Protein AF-A0A953M595-F1 (afdb_monomer_lite)

pLDDT: mean 79.51, std 13.32, range [35.75, 97.25]

Sequence (100 aa):
MSASRRHYERAFEAMLRRAHMPYVLVDDAKRAILEPGARLGVIDPGGHERRLKSFDAVVYGPRRHALVEVKGRRVDLRKGGAGRRESWATMDDVRSLSIW

Foldseek 3Di:
DDPVQVVQLVVVVVVCVVVVWDKDFVVVVCVVPDDVPDFDWDQDPVRD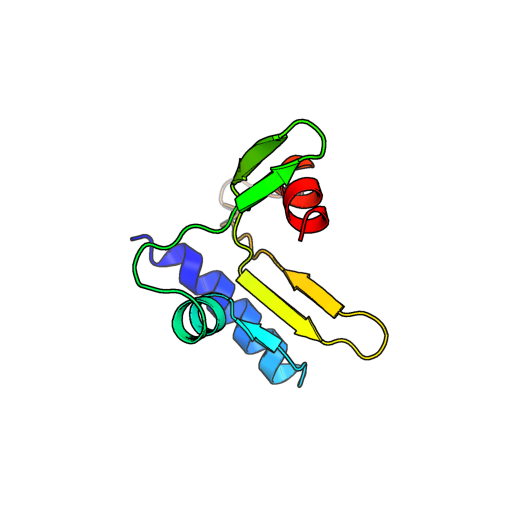TDGQDDATMWTDDPVDIDGHHGDDDDFDPPPVDDGDPDDPDDVVNVVSRVVD

Radius of gyration: 16.61 Å; chains: 1; bounding box: 34×40×49 Å

Structure (mmCIF, N/CA/C/O backbone):
data_AF-A0A953M595-F1
#
_entry.id   AF-A0A953M595-F1
#
loop_
_atom_site.group_PDB
_atom_site.id
_atom_site.type_symbol
_atom_site.label_atom_id
_atom_site.label_alt_id
_atom_site.label_comp_id
_atom_site.label_asym_id
_atom_site.label_entity_id
_atom_site.label_seq_id
_atom_site.pdbx_PDB_ins_code
_atom_site.Cartn_x
_atom_site.Cartn_y
_atom_site.Cartn_z
_atom_site.occupancy
_atom_site.B_iso_or_equiv
_atom_site.auth_seq_id
_atom_site.auth_comp_id
_atom_site.auth_asym_id
_atom_site.auth_atom_id
_atom_site.pdbx_PDB_model_num
ATOM 1 N N . MET A 1 1 ? 17.650 -4.383 9.596 1.00 35.75 1 MET A N 1
ATOM 2 C CA . MET A 1 1 ? 16.454 -3.985 8.813 1.00 35.75 1 MET A CA 1
ATOM 3 C C . MET A 1 1 ? 15.406 -3.426 9.769 1.00 35.75 1 MET A C 1
ATOM 5 O O . MET A 1 1 ? 15.098 -4.079 10.754 1.00 35.75 1 MET A O 1
ATOM 9 N N . SER A 1 2 ? 14.941 -2.194 9.537 1.00 37.06 2 SER A N 1
ATOM 10 C CA . SER A 1 2 ? 14.118 -1.409 10.476 1.00 37.06 2 SER A CA 1
ATOM 11 C C . SER A 1 2 ? 12.771 -2.077 10.790 1.00 37.06 2 SER A C 1
ATOM 13 O O . SER A 1 2 ? 11.904 -2.180 9.924 1.00 37.06 2 SER A O 1
ATOM 15 N N . ALA A 1 3 ? 12.577 -2.490 12.045 1.00 49.44 3 ALA A N 1
ATOM 16 C CA . ALA A 1 3 ? 11.336 -3.085 12.552 1.00 49.44 3 ALA A CA 1
ATOM 17 C C . ALA A 1 3 ? 10.106 -2.153 12.441 1.00 49.44 3 ALA A C 1
ATOM 19 O O . ALA A 1 3 ? 8.970 -2.617 12.480 1.00 49.44 3 ALA A O 1
ATOM 20 N N . SER A 1 4 ? 10.325 -0.845 12.258 1.00 52.75 4 SER A N 1
ATOM 21 C CA . SER A 1 4 ? 9.268 0.174 12.198 1.00 52.75 4 SER A CA 1
ATOM 22 C C . SER A 1 4 ? 8.430 0.100 10.915 1.00 52.75 4 SER A C 1
ATOM 24 O O . SER A 1 4 ? 7.219 0.286 10.971 1.00 52.75 4 SER A O 1
ATOM 26 N N . ARG A 1 5 ? 9.031 -0.231 9.759 1.00 58.03 5 ARG A N 1
ATOM 27 C CA . ARG A 1 5 ? 8.287 -0.322 8.485 1.00 58.03 5 ARG A CA 1
ATOM 28 C C . ARG A 1 5 ? 7.246 -1.449 8.532 1.00 58.03 5 ARG A C 1
ATOM 30 O O . ARG A 1 5 ? 6.074 -1.224 8.248 1.00 58.03 5 ARG A O 1
ATOM 37 N N . ARG A 1 6 ? 7.656 -2.609 9.059 1.00 74.00 6 ARG A N 1
ATOM 38 C CA . ARG A 1 6 ? 6.774 -3.767 9.265 1.00 74.00 6 ARG A CA 1
ATOM 39 C C . ARG A 1 6 ? 5.635 -3.486 10.249 1.00 74.00 6 ARG A C 1
ATOM 41 O O . ARG A 1 6 ? 4.606 -4.143 10.169 1.00 74.00 6 ARG A O 1
ATOM 48 N N . HIS A 1 7 ? 5.792 -2.548 11.188 1.00 86.44 7 HIS A N 1
ATOM 49 C CA . HIS A 1 7 ? 4.723 -2.218 12.136 1.00 86.44 7 HIS A CA 1
ATOM 50 C C . HIS A 1 7 ? 3.500 -1.623 11.428 1.00 86.44 7 HIS A C 1
ATOM 52 O O . HIS A 1 7 ? 2.383 -2.075 11.669 1.00 86.44 7 HIS A O 1
ATOM 58 N N . TYR A 1 8 ? 3.708 -0.654 10.533 1.00 87.69 8 TYR A N 1
ATOM 59 C CA . TYR A 1 8 ? 2.604 -0.010 9.818 1.00 87.69 8 TYR A CA 1
ATOM 60 C C . TYR A 1 8 ? 1.966 -0.939 8.787 1.00 87.69 8 TYR A C 1
ATOM 62 O O . TYR A 1 8 ? 0.744 -0.974 8.696 1.00 87.69 8 TYR A O 1
ATOM 70 N N . GLU A 1 9 ? 2.765 -1.742 8.079 1.00 89.81 9 GLU A N 1
ATOM 71 C CA . GLU A 1 9 ? 2.256 -2.783 7.172 1.00 89.81 9 GLU A CA 1
ATOM 72 C C . GLU A 1 9 ? 1.375 -3.796 7.926 1.00 89.81 9 GLU A C 1
ATOM 74 O O . GLU A 1 9 ? 0.268 -4.095 7.490 1.00 89.81 9 GLU A O 1
ATOM 79 N N . ARG A 1 10 ? 1.797 -4.248 9.118 1.00 91.38 10 ARG A N 1
ATOM 80 C CA . ARG A 1 10 ? 0.993 -5.142 9.974 1.00 91.38 10 ARG A CA 1
ATOM 81 C C . ARG A 1 10 ? -0.285 -4.489 10.489 1.00 91.38 10 ARG A C 1
ATOM 83 O O . ARG A 1 10 ? -1.325 -5.138 10.542 1.00 91.38 10 ARG A O 1
ATOM 90 N N . ALA A 1 11 ? -0.217 -3.223 10.900 1.00 93.19 11 ALA A N 1
ATOM 91 C CA . ALA A 1 11 ? -1.397 -2.489 11.349 1.00 93.19 11 ALA A CA 1
ATOM 92 C C . ALA A 1 11 ? -2.407 -2.315 10.203 1.00 93.19 11 ALA A C 1
ATOM 94 O O . ALA A 1 11 ? -3.609 -2.496 10.402 1.00 93.19 11 ALA A O 1
ATOM 95 N N . PHE A 1 12 ? -1.911 -2.021 9.000 1.00 93.94 12 PHE A N 1
ATOM 96 C CA . PHE A 1 12 ? -2.714 -1.947 7.786 1.00 93.94 12 PHE A CA 1
ATOM 97 C C . PHE A 1 12 ? -3.353 -3.300 7.444 1.00 93.94 12 PHE A C 1
ATOM 99 O O . PHE A 1 12 ? -4.560 -3.364 7.222 1.00 93.94 12 PHE A O 1
ATOM 106 N N . GLU A 1 13 ? -2.592 -4.393 7.496 1.00 94.00 13 GLU A N 1
ATOM 107 C CA . GLU A 1 13 ? -3.121 -5.744 7.289 1.00 94.00 13 GLU A CA 1
ATOM 108 C C . GLU A 1 13 ? -4.228 -6.088 8.301 1.00 94.00 13 GLU A C 1
ATOM 110 O O . GLU A 1 13 ? -5.301 -6.563 7.927 1.00 94.00 13 GLU A O 1
ATOM 115 N N . ALA A 1 14 ? -4.011 -5.802 9.588 1.00 95.50 14 ALA A N 1
ATOM 116 C CA . ALA A 1 14 ? -5.006 -6.043 10.630 1.00 95.50 14 ALA A CA 1
ATOM 117 C C . ALA A 1 14 ? -6.307 -5.257 10.382 1.00 95.50 14 ALA A C 1
ATOM 119 O O . ALA A 1 14 ? -7.401 -5.783 10.604 1.00 95.50 14 ALA A O 1
ATOM 120 N N . MET A 1 15 ? -6.202 -4.021 9.883 1.00 96.06 15 MET A N 1
ATOM 121 C CA . MET A 1 15 ? -7.357 -3.224 9.471 1.00 96.06 15 MET A CA 1
ATOM 122 C C . MET A 1 15 ? -8.109 -3.886 8.307 1.00 96.06 15 MET A C 1
ATOM 124 O O . MET A 1 15 ? -9.330 -4.017 8.389 1.00 96.06 15 MET A O 1
ATOM 128 N N . LEU A 1 16 ? -7.407 -4.340 7.261 1.00 95.38 16 LEU A N 1
ATOM 129 C CA . LEU A 1 16 ? -8.027 -5.030 6.121 1.00 95.38 16 LEU A CA 1
ATOM 130 C C . LEU A 1 16 ? -8.759 -6.305 6.554 1.00 95.38 16 LEU A C 1
ATOM 132 O O . LEU A 1 16 ? -9.904 -6.521 6.155 1.00 95.38 16 LEU A O 1
ATOM 136 N N . ARG A 1 17 ? -8.135 -7.108 7.428 1.00 95.31 17 ARG A N 1
ATOM 137 C CA . ARG A 1 17 ? -8.743 -8.321 7.999 1.00 95.31 17 ARG A CA 1
ATOM 138 C C . ARG A 1 17 ? -10.022 -8.006 8.766 1.00 95.31 17 ARG A C 1
ATOM 140 O O . ARG A 1 17 ? -11.036 -8.660 8.546 1.00 95.31 17 ARG A O 1
ATOM 147 N N . ARG A 1 18 ? -9.994 -6.988 9.632 1.00 97.25 18 ARG A N 1
ATOM 148 C CA . ARG A 1 18 ? -11.172 -6.555 10.401 1.00 97.25 18 ARG A CA 1
ATOM 149 C C . ARG A 1 18 ? -12.294 -6.034 9.500 1.00 97.25 18 ARG A C 1
ATOM 151 O O . ARG A 1 18 ? -13.461 -6.194 9.832 1.00 97.25 18 ARG A O 1
ATOM 158 N N . ALA A 1 19 ? -11.943 -5.410 8.380 1.00 94.81 19 ALA A N 1
ATOM 159 C CA . ALA A 1 19 ? -12.897 -4.929 7.389 1.00 94.81 19 ALA A CA 1
ATOM 160 C C . ALA A 1 19 ? -13.372 -6.023 6.412 1.00 94.81 19 ALA A C 1
ATOM 162 O O . ALA A 1 19 ? -14.166 -5.722 5.525 1.00 94.81 19 ALA A O 1
ATOM 163 N N . HIS A 1 20 ? -12.892 -7.267 6.549 1.00 95.31 20 HIS A N 1
ATOM 164 C CA . HIS A 1 20 ? -13.166 -8.375 5.628 1.00 95.31 20 HIS A CA 1
ATOM 165 C C . HIS A 1 20 ? -12.881 -8.032 4.156 1.00 95.31 20 HIS A C 1
ATOM 167 O O . HIS A 1 20 ? -13.560 -8.507 3.247 1.00 95.31 20 HIS A O 1
ATOM 173 N N . MET A 1 21 ? -11.871 -7.195 3.910 1.00 95.25 21 MET A N 1
ATOM 174 C CA . MET A 1 21 ? -11.465 -6.844 2.553 1.00 95.25 21 MET A CA 1
ATOM 175 C C . MET A 1 21 ? -10.531 -7.924 2.001 1.00 95.25 21 MET A C 1
ATOM 177 O O . MET A 1 21 ? -9.561 -8.256 2.678 1.00 95.25 21 MET A O 1
ATOM 181 N N . PRO A 1 22 ? -10.759 -8.463 0.793 1.00 95.56 22 PRO A N 1
ATOM 182 C CA . PRO A 1 22 ? -9.791 -9.346 0.154 1.00 95.56 22 PRO A CA 1
ATOM 183 C C . PRO A 1 22 ? -8.535 -8.564 -0.251 1.00 95.56 22 PRO A C 1
ATOM 185 O O . PRO A 1 22 ? -8.624 -7.476 -0.827 1.00 95.56 22 PRO A O 1
ATOM 188 N N . TYR A 1 23 ? -7.357 -9.117 0.030 1.00 94.56 23 TYR A N 1
ATOM 189 C CA . TYR A 1 23 ? -6.075 -8.497 -0.303 1.00 94.56 23 TYR A CA 1
ATOM 190 C C . TYR A 1 23 ? -4.985 -9.543 -0.543 1.00 94.56 23 TYR A C 1
ATOM 192 O O . TYR A 1 23 ? -5.099 -10.686 -0.104 1.00 94.56 23 TYR A O 1
ATOM 200 N N . VAL A 1 24 ? -3.910 -9.124 -1.208 1.00 91.19 24 VAL A N 1
ATOM 201 C CA . VAL A 1 24 ? -2.665 -9.885 -1.366 1.00 91.19 24 VAL A CA 1
ATOM 202 C C . VAL A 1 24 ? -1.500 -8.975 -0.999 1.00 91.19 24 VAL A C 1
ATOM 204 O O . VAL A 1 24 ? -1.380 -7.880 -1.547 1.00 91.19 24 VAL A O 1
ATOM 207 N N . LEU A 1 25 ? -0.639 -9.410 -0.078 1.00 88.81 25 LEU A N 1
ATOM 208 C CA . LEU A 1 25 ? 0.603 -8.7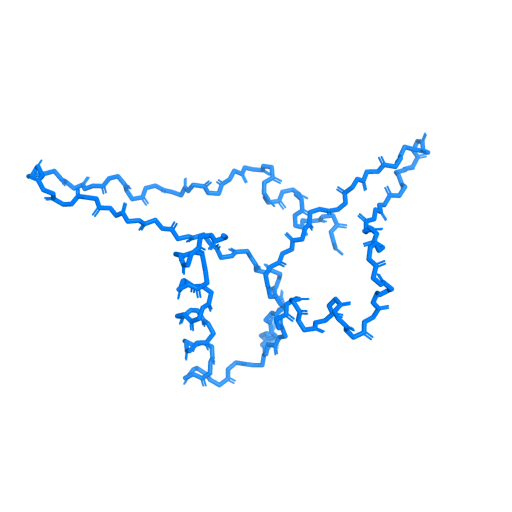01 0.234 1.00 88.81 25 LEU A CA 1
ATOM 209 C C . LEU A 1 25 ? 1.682 -9.068 -0.792 1.00 88.81 25 LEU A C 1
ATOM 211 O O . LEU A 1 25 ? 1.825 -10.224 -1.189 1.00 88.81 25 LEU A O 1
ATOM 215 N N . VAL A 1 26 ? 2.459 -8.082 -1.237 1.00 80.19 26 VAL A N 1
ATOM 216 C CA . VAL A 1 26 ? 3.408 -8.259 -2.350 1.00 80.19 26 VAL A CA 1
ATOM 217 C C . VAL A 1 26 ? 4.629 -9.087 -1.962 1.00 80.19 26 VAL A C 1
ATOM 219 O O . VAL A 1 26 ? 5.176 -9.778 -2.818 1.00 80.19 26 VAL A O 1
ATOM 222 N N . ASP A 1 27 ? 5.043 -9.077 -0.691 1.00 72.50 27 ASP A N 1
AT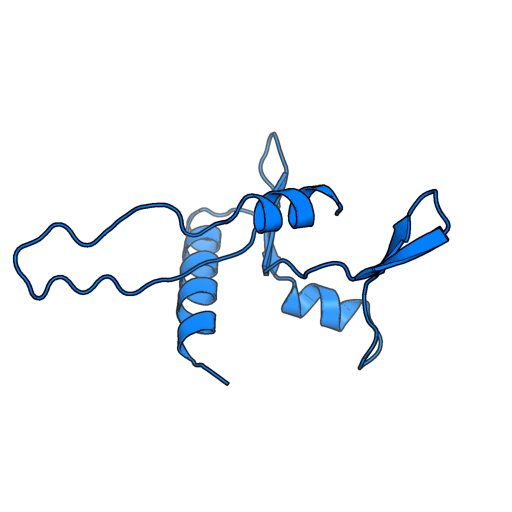OM 223 C CA . ASP A 1 27 ? 6.106 -9.974 -0.213 1.00 72.50 27 ASP A CA 1
ATOM 224 C C . ASP A 1 27 ? 5.733 -11.454 -0.436 1.00 72.50 27 ASP A C 1
ATOM 226 O O . ASP A 1 27 ? 6.602 -12.251 -0.794 1.00 72.50 27 ASP A O 1
ATOM 230 N N . ASP A 1 28 ? 4.448 -11.806 -0.322 1.00 59.88 28 ASP A N 1
ATOM 231 C CA . ASP A 1 28 ? 3.950 -13.158 -0.600 1.00 59.88 28 ASP A CA 1
ATOM 232 C C . ASP A 1 28 ? 3.842 -13.414 -2.113 1.00 59.88 28 ASP A C 1
ATOM 234 O O . ASP A 1 28 ? 4.275 -14.460 -2.598 1.00 59.88 28 ASP A O 1
ATOM 238 N N . ALA A 1 29 ? 3.361 -12.433 -2.888 1.00 61.25 29 ALA A N 1
ATOM 239 C CA . ALA A 1 29 ? 3.233 -12.551 -4.345 1.00 61.25 29 ALA A CA 1
ATOM 240 C C . ALA A 1 29 ? 4.591 -12.680 -5.060 1.00 61.25 29 ALA A C 1
ATOM 242 O O . ALA A 1 29 ? 4.750 -13.494 -5.969 1.00 61.25 29 ALA A O 1
ATOM 243 N N . LYS A 1 30 ? 5.602 -11.914 -4.634 1.00 65.88 30 LYS A N 1
ATOM 244 C CA . LYS A 1 30 ? 6.958 -11.989 -5.198 1.00 65.88 30 LYS A CA 1
ATOM 245 C C . LYS A 1 30 ? 7.615 -13.332 -4.932 1.00 65.88 30 LYS A C 1
ATOM 247 O O . LYS A 1 30 ? 8.246 -13.873 -5.831 1.00 65.88 30 LYS A O 1
ATOM 252 N N . ARG A 1 31 ? 7.457 -13.868 -3.718 1.00 56.56 31 ARG A N 1
ATOM 253 C CA . ARG A 1 31 ? 7.975 -15.196 -3.354 1.00 56.56 31 ARG A CA 1
ATOM 254 C C . ARG A 1 31 ? 7.308 -16.321 -4.139 1.00 56.56 31 ARG A C 1
ATOM 256 O O . ARG A 1 31 ? 7.943 -17.343 -4.353 1.00 56.56 31 ARG A O 1
ATOM 263 N N . ALA A 1 32 ? 6.056 -16.138 -4.553 1.00 59.53 32 ALA A N 1
ATOM 264 C CA . ALA A 1 32 ? 5.317 -17.138 -5.314 1.00 59.53 32 ALA A CA 1
ATOM 265 C C . ALA A 1 32 ? 5.673 -17.169 -6.814 1.00 59.53 32 ALA A C 1
ATOM 267 O O . ALA A 1 32 ? 5.461 -18.197 -7.449 1.00 59.53 32 ALA A O 1
ATOM 268 N N . ILE A 1 33 ? 6.172 -16.062 -7.384 1.00 66.88 33 ILE A N 1
ATOM 269 C CA . ILE A 1 33 ? 6.265 -15.885 -8.848 1.00 66.88 33 ILE A CA 1
ATOM 270 C C . ILE A 1 33 ? 7.705 -15.686 -9.347 1.00 66.88 33 ILE A C 1
ATOM 272 O O . ILE A 1 33 ? 8.012 -16.075 -10.470 1.00 66.88 33 ILE A O 1
ATOM 276 N N . LEU A 1 34 ? 8.594 -15.067 -8.562 1.00 70.88 34 LEU A N 1
ATOM 277 C CA . LEU A 1 34 ? 9.915 -14.645 -9.041 1.00 70.88 34 LEU A CA 1
ATOM 278 C C . LEU A 1 34 ? 11.044 -15.535 -8.520 1.00 70.88 34 LEU A C 1
ATOM 280 O O . LEU A 1 34 ? 11.092 -15.869 -7.336 1.00 70.88 34 LEU A O 1
ATOM 284 N N . GLU A 1 35 ? 12.014 -15.828 -9.390 1.00 72.38 35 GLU A N 1
ATOM 285 C CA . GLU A 1 35 ? 13.273 -16.445 -8.975 1.00 72.38 35 GLU A CA 1
ATOM 286 C C . GLU A 1 35 ? 14.038 -15.541 -7.987 1.00 72.38 35 GLU A C 1
ATOM 288 O O . GLU A 1 35 ? 13.977 -14.305 -8.087 1.00 72.38 35 GLU A O 1
ATOM 293 N N . PRO A 1 36 ? 14.793 -16.119 -7.033 1.00 64.38 36 PRO A N 1
ATOM 294 C CA . PRO A 1 36 ? 15.608 -15.346 -6.104 1.00 64.38 36 PRO A CA 1
ATOM 295 C C . PRO A 1 36 ? 16.546 -14.374 -6.836 1.00 64.38 36 PRO A C 1
ATOM 297 O O . PRO A 1 36 ? 17.449 -14.779 -7.559 1.00 64.38 36 PRO A O 1
ATOM 300 N N . GLY A 1 37 ? 16.350 -13.070 -6.626 1.00 66.44 37 GLY A N 1
ATOM 301 C CA . GLY A 1 37 ? 17.179 -12.018 -7.230 1.00 66.44 37 GLY A CA 1
ATOM 302 C C . GLY A 1 37 ? 16.648 -11.431 -8.542 1.00 66.44 37 GLY A C 1
ATOM 303 O O . GLY A 1 37 ? 17.203 -10.429 -9.004 1.00 66.44 37 GLY A O 1
ATOM 304 N N . ALA A 1 38 ? 15.554 -11.965 -9.097 1.00 69.75 38 ALA A N 1
ATOM 305 C CA . ALA A 1 38 ? 14.891 -11.376 -10.256 1.00 69.75 38 ALA A CA 1
ATOM 306 C C . ALA A 1 38 ? 14.394 -9.950 -9.952 1.00 69.75 38 ALA A C 1
ATOM 308 O O . ALA A 1 38 ? 13.901 -9.641 -8.859 1.00 69.75 38 ALA A O 1
ATOM 309 N N . ARG A 1 39 ? 14.543 -9.051 -10.930 1.00 69.06 39 ARG A N 1
ATOM 310 C CA . ARG A 1 39 ? 14.118 -7.649 -10.835 1.00 69.06 39 ARG A CA 1
ATOM 311 C C . ARG A 1 39 ? 12.988 -7.398 -11.822 1.00 69.06 39 ARG A C 1
ATOM 313 O O . ARG A 1 39 ? 13.063 -7.819 -12.966 1.00 69.06 39 ARG A O 1
ATOM 320 N N . LEU A 1 40 ? 11.956 -6.695 -11.364 1.00 74.38 40 LEU A N 1
ATOM 321 C CA . LEU A 1 40 ? 10.847 -6.266 -12.210 1.00 74.38 40 LEU A CA 1
ATOM 322 C C . LEU A 1 40 ? 11.219 -4.959 -12.919 1.00 74.38 40 LEU A C 1
ATOM 324 O O . LEU A 1 40 ? 11.622 -3.985 -12.271 1.00 74.38 40 LEU A O 1
ATOM 328 N N . GLY A 1 41 ? 11.064 -4.947 -14.237 1.00 75.62 41 GLY A N 1
ATOM 329 C CA . GLY A 1 41 ? 11.303 -3.798 -15.101 1.00 75.62 41 GLY A CA 1
ATOM 330 C C . GLY A 1 41 ? 10.324 -3.787 -16.271 1.00 75.62 41 GLY A C 1
ATOM 331 O O . GLY A 1 41 ? 9.756 -4.819 -16.622 1.00 75.62 41 GLY A O 1
ATOM 332 N N . VAL A 1 42 ? 10.110 -2.608 -16.846 1.00 77.69 42 VAL A N 1
ATOM 333 C CA . VAL A 1 42 ? 9.321 -2.397 -18.065 1.00 77.69 42 VAL A CA 1
ATOM 334 C C . VAL A 1 42 ? 10.204 -1.747 -19.117 1.00 77.69 42 VAL A C 1
ATOM 336 O O . VAL A 1 42 ? 10.982 -0.849 -18.797 1.00 77.69 42 VAL A O 1
ATOM 339 N N . ILE A 1 43 ? 10.086 -2.186 -20.367 1.00 80.88 43 ILE A N 1
ATOM 340 C CA . ILE A 1 43 ? 10.738 -1.530 -21.503 1.00 80.88 43 ILE A CA 1
ATOM 341 C C . ILE A 1 43 ? 9.776 -0.467 -22.025 1.00 80.88 43 ILE A C 1
ATOM 343 O O . ILE A 1 43 ? 8.612 -0.759 -22.301 1.00 80.88 43 ILE A O 1
ATOM 347 N N . ASP A 1 44 ? 10.234 0.777 -22.109 1.00 77.81 44 ASP A N 1
ATOM 348 C CA . ASP A 1 44 ? 9.419 1.851 -22.665 1.00 77.81 44 ASP A CA 1
ATOM 349 C C . ASP A 1 44 ? 9.359 1.811 -24.203 1.00 77.81 44 ASP A C 1
ATOM 351 O O . ASP A 1 44 ? 10.165 1.126 -24.832 1.00 77.81 44 ASP A O 1
ATOM 355 N N . PRO A 1 45 ? 8.428 2.542 -24.848 1.00 77.25 45 PRO A N 1
ATOM 356 C CA . PRO A 1 45 ? 8.335 2.565 -26.311 1.00 77.25 45 PRO A CA 1
ATOM 357 C C . PRO A 1 45 ? 9.612 3.036 -27.032 1.00 77.25 45 PRO A C 1
ATOM 359 O O . PRO A 1 45 ? 9.740 2.818 -28.231 1.00 77.25 45 PRO A O 1
ATOM 362 N N . GLY A 1 46 ? 10.545 3.682 -26.323 1.00 81.69 46 GLY A N 1
ATOM 363 C CA . GLY A 1 46 ? 11.857 4.087 -26.829 1.00 81.69 46 GLY A CA 1
ATOM 364 C C . GLY A 1 46 ? 12.967 3.059 -26.581 1.00 81.69 46 GLY A C 1
ATOM 365 O O . GLY A 1 46 ? 14.123 3.357 -26.865 1.00 81.69 46 GLY A O 1
ATOM 366 N N . GLY A 1 47 ? 12.645 1.875 -26.050 1.00 82.38 47 GLY A N 1
ATOM 367 C CA . GLY A 1 47 ? 13.592 0.789 -25.793 1.00 82.38 47 GLY A CA 1
ATOM 368 C C . GLY A 1 47 ? 14.351 0.887 -24.467 1.00 82.38 47 GLY A C 1
ATOM 369 O O . GLY A 1 47 ? 15.243 0.074 -24.228 1.00 82.38 47 GLY A O 1
ATOM 370 N N . HIS A 1 48 ? 14.023 1.839 -23.588 1.00 79.88 48 HIS A N 1
ATOM 371 C CA . HIS A 1 48 ? 14.725 1.997 -22.313 1.00 79.88 48 HIS A CA 1
ATOM 372 C C . HIS A 1 48 ? 14.100 1.130 -21.224 1.00 79.88 48 HIS A C 1
ATOM 374 O O . HIS A 1 48 ? 12.897 1.202 -20.962 1.00 79.88 48 HIS A O 1
ATOM 380 N N . GLU A 1 49 ? 14.936 0.358 -20.532 1.00 79.31 49 GLU A N 1
ATOM 381 C CA . GLU A 1 49 ? 14.512 -0.394 -19.358 1.00 79.31 49 GLU A CA 1
ATOM 382 C C . GLU A 1 49 ? 14.304 0.553 -18.169 1.00 79.31 49 GLU A C 1
ATOM 384 O O . GLU A 1 49 ? 15.217 1.245 -17.710 1.00 79.31 49 GLU A O 1
ATOM 389 N N . ARG A 1 50 ? 13.082 0.571 -17.637 1.00 76.00 50 ARG A N 1
ATOM 390 C CA . ARG A 1 50 ? 12.735 1.268 -16.401 1.00 76.00 50 ARG A CA 1
ATOM 391 C C . ARG A 1 50 ? 12.412 0.266 -15.312 1.00 76.00 50 ARG A C 1
ATOM 393 O O . ARG A 1 50 ? 11.504 -0.553 -15.434 1.00 76.00 50 ARG A O 1
ATOM 400 N N . ARG A 1 51 ? 13.130 0.379 -14.198 1.00 76.19 51 ARG A N 1
ATOM 401 C CA . ARG A 1 51 ? 12.882 -0.436 -13.011 1.00 76.19 51 ARG A CA 1
ATOM 402 C C . ARG A 1 51 ? 11.521 -0.092 -12.410 1.00 76.19 51 ARG A C 1
ATOM 404 O O . ARG A 1 51 ? 11.272 1.065 -12.072 1.00 76.19 51 ARG A O 1
ATOM 411 N N . LEU A 1 52 ? 10.685 -1.105 -12.199 1.00 75.31 52 LEU A N 1
ATOM 412 C CA . LEU A 1 52 ? 9.427 -0.932 -11.484 1.00 75.31 52 LEU A CA 1
ATOM 413 C C . LEU A 1 52 ? 9.683 -0.881 -9.979 1.00 75.31 52 LEU A C 1
ATOM 415 O O . LEU A 1 52 ? 10.347 -1.749 -9.398 1.00 75.31 52 LEU A O 1
ATOM 419 N N . LYS A 1 53 ? 9.127 0.136 -9.323 1.00 75.38 53 LYS A N 1
ATOM 420 C CA . LYS A 1 53 ? 9.068 0.167 -7.863 1.00 75.38 53 LYS A CA 1
ATOM 421 C C . LYS A 1 53 ? 8.083 -0.896 -7.387 1.00 75.38 53 LYS A C 1
ATOM 423 O O . LYS A 1 53 ? 7.047 -1.116 -8.005 1.00 75.38 53 LYS A O 1
ATOM 428 N N . SER A 1 54 ? 8.406 -1.551 -6.277 1.00 78.94 54 SER A N 1
ATOM 429 C CA . SER A 1 54 ? 7.428 -2.393 -5.589 1.00 78.94 54 SER A CA 1
ATOM 430 C C . SER A 1 54 ? 6.387 -1.535 -4.895 1.00 78.94 54 SER A C 1
ATOM 432 O O . SER A 1 54 ? 6.736 -0.473 -4.390 1.00 78.94 54 SER A O 1
ATOM 434 N N . PHE A 1 55 ? 5.178 -2.067 -4.800 1.00 87.44 55 PHE A N 1
ATOM 435 C CA . PHE A 1 55 ? 4.168 -1.671 -3.825 1.00 87.44 55 PHE A CA 1
ATOM 436 C C . PHE A 1 55 ? 4.062 -2.742 -2.726 1.00 87.44 55 PHE A C 1
ATOM 438 O O . PHE A 1 55 ? 4.742 -3.773 -2.818 1.00 87.44 55 PHE A O 1
ATOM 445 N N . ASP A 1 56 ? 3.254 -2.501 -1.693 1.00 88.38 56 ASP A N 1
ATOM 446 C CA . ASP A 1 56 ? 3.157 -3.366 -0.510 1.00 88.38 56 ASP A CA 1
ATOM 447 C C . ASP A 1 56 ? 1.956 -4.333 -0.578 1.00 88.38 56 ASP A C 1
ATOM 449 O O . ASP A 1 56 ? 2.058 -5.467 -0.107 1.00 88.38 56 ASP A O 1
ATOM 453 N N . ALA A 1 57 ? 0.828 -3.933 -1.184 1.00 91.50 57 ALA A N 1
ATOM 454 C CA . ALA A 1 57 ? -0.364 -4.785 -1.295 1.00 91.50 57 ALA A CA 1
ATOM 455 C C . ALA A 1 57 ? -1.250 -4.488 -2.518 1.00 91.50 57 ALA A C 1
ATOM 457 O O . ALA A 1 57 ? -1.302 -3.359 -3.005 1.00 91.50 57 ALA A O 1
ATOM 458 N N . VAL A 1 58 ? -2.015 -5.493 -2.951 1.00 93.31 58 VAL A N 1
ATOM 459 C CA . VAL A 1 58 ? -3.212 -5.333 -3.792 1.00 93.31 58 VAL A CA 1
ATOM 460 C C . VAL A 1 58 ? -4.440 -5.498 -2.906 1.00 93.31 58 VAL A C 1
ATOM 462 O O . VAL A 1 58 ? -4.543 -6.485 -2.180 1.00 93.31 58 VAL A O 1
ATOM 465 N N . VAL A 1 59 ? -5.382 -4.560 -2.968 1.00 95.38 59 VAL A N 1
ATOM 466 C CA . VAL A 1 59 ? -6.661 -4.634 -2.247 1.00 95.38 59 VAL A CA 1
ATOM 467 C C . VAL A 1 59 ? -7.804 -4.707 -3.248 1.00 95.38 59 VAL A C 1
ATOM 469 O O . VAL A 1 59 ? -7.921 -3.862 -4.138 1.00 95.38 59 VAL A O 1
ATOM 472 N N . TYR A 1 60 ? -8.682 -5.693 -3.086 1.00 95.06 60 TYR A N 1
ATOM 473 C CA . TYR A 1 60 ? -9.814 -5.906 -3.978 1.00 95.06 60 TYR A CA 1
ATOM 474 C C . TYR A 1 60 ? -11.082 -5.305 -3.373 1.00 95.06 60 TYR A C 1
ATOM 476 O O . TYR A 1 60 ? -11.665 -5.841 -2.434 1.00 95.06 60 TYR A O 1
ATOM 484 N N . GLY A 1 61 ? -11.516 -4.165 -3.911 1.00 92.00 61 GLY A N 1
ATOM 485 C CA . GLY A 1 61 ? -12.819 -3.586 -3.603 1.00 92.00 61 GLY A CA 1
ATOM 486 C C . GLY A 1 61 ? -13.916 -4.056 -4.569 1.00 92.00 61 GLY A C 1
ATOM 487 O O . GLY A 1 61 ? -13.616 -4.553 -5.654 1.00 92.00 61 GLY A O 1
ATOM 488 N N . PRO A 1 62 ? -15.197 -3.833 -4.223 1.00 88.50 62 PRO A N 1
ATOM 489 C CA . PRO A 1 62 ? -16.342 -4.278 -5.024 1.00 88.50 62 PRO A CA 1
ATOM 490 C C . PRO A 1 62 ? -16.504 -3.531 -6.357 1.00 88.50 62 PRO A C 1
ATOM 492 O O . PRO A 1 62 ? -17.127 -4.046 -7.277 1.00 88.50 62 PRO A O 1
ATOM 495 N N . ARG A 1 63 ? -15.977 -2.302 -6.468 1.00 91.25 63 ARG A N 1
ATOM 496 C CA . ARG A 1 63 ? -16.050 -1.483 -7.697 1.00 91.25 63 ARG A CA 1
ATOM 497 C C . ARG A 1 63 ? -14.696 -1.225 -8.345 1.00 91.25 63 ARG A C 1
ATOM 499 O O . ARG A 1 63 ? -14.640 -0.917 -9.529 1.00 91.25 63 ARG A O 1
ATOM 506 N N . ARG A 1 64 ? -13.626 -1.237 -7.550 1.00 92.25 64 ARG A N 1
ATOM 507 C CA . ARG A 1 64 ? -12.261 -0.914 -7.972 1.00 92.25 64 ARG A CA 1
ATOM 508 C C . ARG A 1 64 ? -11.280 -1.706 -7.126 1.00 92.25 64 ARG A C 1
ATOM 510 O O . ARG A 1 64 ? -11.520 -1.917 -5.936 1.00 92.25 64 ARG A O 1
ATOM 517 N N . HIS A 1 65 ? -10.174 -2.094 -7.737 1.00 93.69 65 HIS A N 1
ATOM 518 C CA . HIS A 1 65 ? -9.022 -2.651 -7.042 1.00 93.69 65 HIS A CA 1
ATOM 519 C C . HIS A 1 65 ? -7.980 -1.549 -6.840 1.00 93.69 65 HIS A C 1
ATOM 521 O O . HIS A 1 65 ? -7.977 -0.557 -7.571 1.00 93.69 65 HIS A O 1
ATOM 527 N N . ALA A 1 66 ? -7.136 -1.695 -5.826 1.00 92.88 66 ALA A N 1
ATOM 528 C CA . ALA A 1 66 ? -6.139 -0.698 -5.470 1.00 92.88 66 ALA A CA 1
ATOM 529 C C . ALA A 1 66 ? -4.763 -1.339 -5.300 1.00 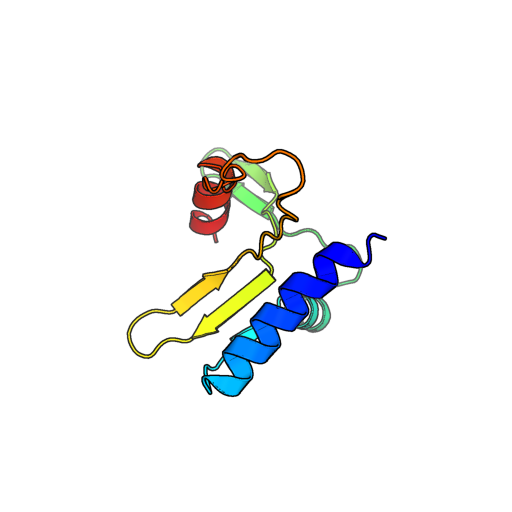92.88 66 ALA A C 1
ATOM 531 O O . ALA A 1 66 ? -4.624 -2.333 -4.587 1.00 92.88 66 ALA A O 1
ATOM 532 N N . LEU A 1 67 ? -3.753 -0.723 -5.913 1.00 92.69 67 LEU A N 1
ATOM 533 C CA . LEU A 1 67 ? -2.352 -0.929 -5.561 1.00 92.69 67 LEU A CA 1
ATOM 534 C C . LEU A 1 67 ? -2.017 -0.003 -4.392 1.00 92.69 67 LEU A C 1
ATOM 536 O O . LEU A 1 67 ? -2.336 1.188 -4.432 1.00 92.69 67 LEU A O 1
ATOM 540 N N . VAL A 1 68 ? -1.411 -0.547 -3.340 1.00 91.81 68 VAL A N 1
ATOM 541 C CA . VAL A 1 68 ? -1.203 0.166 -2.077 1.00 91.81 68 VAL A CA 1
ATOM 542 C C . VAL A 1 68 ? 0.266 0.146 -1.677 1.00 91.81 68 VAL A C 1
ATOM 544 O O . VAL A 1 68 ? 0.887 -0.911 -1.601 1.00 91.81 68 VAL A O 1
ATOM 547 N N . GLU A 1 69 ? 0.787 1.328 -1.353 1.00 89.31 69 GLU A N 1
ATOM 548 C CA . GLU A 1 69 ? 2.063 1.540 -0.665 1.00 89.31 69 GLU A CA 1
ATOM 549 C C . GLU A 1 69 ? 1.772 2.142 0.720 1.00 89.31 69 GLU A C 1
ATOM 551 O O . GLU A 1 69 ? 1.151 3.202 0.842 1.00 89.31 69 GLU A O 1
ATOM 556 N N . VAL A 1 70 ? 2.227 1.477 1.777 1.00 89.12 70 VAL A N 1
ATOM 557 C CA . VAL A 1 70 ? 2.037 1.857 3.173 1.00 89.12 70 VAL A CA 1
ATOM 558 C C . VAL A 1 70 ? 3.196 2.742 3.624 1.00 89.12 70 VAL A C 1
ATOM 560 O O . VAL A 1 70 ? 4.347 2.323 3.751 1.00 89.12 70 VAL A O 1
ATOM 563 N N . LYS A 1 71 ? 2.884 4.002 3.936 1.00 85.56 71 LYS A N 1
ATOM 564 C CA . LYS A 1 71 ? 3.830 4.946 4.543 1.00 85.56 71 LYS A CA 1
ATOM 565 C C . LYS A 1 71 ? 3.454 5.200 5.996 1.00 85.56 71 LYS A C 1
ATOM 567 O O . LYS A 1 71 ? 2.329 5.582 6.299 1.00 85.56 71 LYS A O 1
ATOM 572 N N . GLY A 1 72 ? 4.418 5.025 6.895 1.00 83.88 72 GLY A N 1
ATOM 573 C CA . GLY A 1 72 ? 4.240 5.267 8.321 1.00 83.88 72 GLY A CA 1
ATOM 574 C C . GLY A 1 72 ? 5.178 6.341 8.847 1.00 83.88 72 GLY A C 1
ATOM 575 O O . GLY A 1 72 ? 6.363 6.364 8.510 1.00 83.88 72 GLY A O 1
ATOM 576 N N . ARG A 1 73 ? 4.659 7.222 9.704 1.00 79.00 73 ARG A N 1
ATOM 577 C CA . ARG A 1 73 ? 5.435 8.291 10.334 1.00 79.00 73 ARG A CA 1
ATOM 578 C C . ARG A 1 73 ? 5.030 8.452 11.790 1.00 79.00 73 ARG A C 1
ATOM 580 O O . ARG A 1 73 ? 3.851 8.537 12.115 1.00 79.00 73 ARG A O 1
ATOM 587 N N . ARG A 1 74 ? 6.034 8.579 12.657 1.00 79.19 74 ARG A N 1
ATOM 588 C CA . ARG A 1 74 ? 5.837 9.058 14.026 1.00 79.19 74 ARG A CA 1
ATOM 589 C C . ARG A 1 74 ? 5.803 10.580 13.998 1.00 79.19 74 ARG A C 1
ATOM 591 O O . ARG A 1 74 ? 6.730 11.207 13.490 1.00 79.19 74 ARG A O 1
ATOM 598 N N . VAL A 1 75 ? 4.725 11.157 14.508 1.00 76.69 75 VAL A N 1
ATOM 599 C CA . VAL A 1 75 ? 4.589 12.605 14.656 1.00 76.69 75 VAL A CA 1
ATOM 600 C C . VAL A 1 75 ? 4.909 12.945 16.107 1.00 76.69 75 VAL A C 1
ATOM 602 O O . VAL A 1 75 ? 4.202 12.510 17.013 1.00 76.69 75 VAL A O 1
ATOM 605 N N . ASP A 1 76 ? 5.990 13.690 16.333 1.00 70.69 76 ASP A N 1
ATOM 606 C CA . ASP A 1 76 ? 6.377 14.103 17.680 1.00 70.69 76 ASP A CA 1
ATOM 607 C C . ASP A 1 76 ? 5.459 15.226 18.171 1.00 70.69 76 ASP A C 1
ATOM 609 O O . ASP A 1 76 ? 5.525 16.362 17.709 1.00 70.69 76 ASP A O 1
ATOM 613 N N . LEU A 1 77 ? 4.605 14.905 19.143 1.00 69.38 77 LEU A N 1
ATOM 614 C CA . LEU A 1 77 ? 3.667 15.848 19.769 1.00 69.38 77 LEU A CA 1
ATOM 615 C C . LEU A 1 77 ? 4.317 16.707 20.877 1.00 69.38 77 LEU A C 1
ATOM 617 O O . LEU A 1 77 ? 3.643 17.489 21.537 1.00 69.38 77 LEU A O 1
ATOM 621 N N . ARG A 1 78 ? 5.631 16.565 21.112 1.00 62.12 78 ARG A N 1
ATOM 622 C CA . ARG A 1 78 ? 6.329 17.057 22.319 1.00 62.12 78 ARG A CA 1
ATOM 623 C C . ARG A 1 78 ? 6.565 18.574 22.400 1.00 62.12 78 ARG A C 1
ATOM 625 O O . ARG A 1 78 ? 7.127 19.027 23.388 1.00 62.12 78 ARG A O 1
ATOM 632 N N . LYS A 1 79 ? 6.156 19.374 21.411 1.00 55.38 79 LYS A N 1
ATOM 633 C CA . LYS A 1 79 ? 6.375 20.835 21.412 1.00 55.38 79 LYS A CA 1
ATOM 634 C C . LYS A 1 79 ? 5.112 21.629 21.084 1.00 55.38 79 LYS A C 1
ATOM 636 O O . LYS A 1 79 ? 5.152 22.428 20.163 1.00 55.38 79 LYS A O 1
ATOM 641 N N . GLY A 1 80 ? 3.993 21.381 21.773 1.00 57.41 80 GLY A N 1
ATOM 642 C CA . GLY A 1 80 ? 2.803 22.261 21.781 1.00 57.41 80 GLY A CA 1
ATOM 643 C C . GLY A 1 80 ? 2.163 22.610 20.424 1.00 57.41 80 GLY A C 1
ATOM 644 O O . GLY A 1 80 ? 1.205 23.370 20.375 1.00 57.41 80 GLY A O 1
ATOM 645 N N . GLY A 1 81 ? 2.680 22.071 19.325 1.00 59.59 81 GLY A N 1
ATOM 646 C CA . GLY A 1 81 ? 2.282 22.359 17.963 1.00 59.59 81 GLY A CA 1
ATOM 647 C C . GLY A 1 81 ? 1.619 21.136 17.362 1.00 59.59 81 GLY A C 1
ATOM 648 O O . GLY A 1 81 ? 2.031 19.998 17.610 1.00 59.59 81 GLY A O 1
ATOM 649 N N . ALA A 1 82 ? 0.593 21.375 16.551 1.00 65.44 82 ALA A N 1
ATOM 650 C CA . ALA A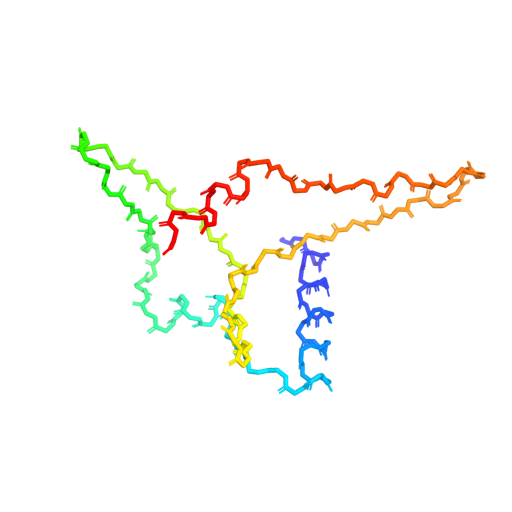 1 82 ? -0.002 20.351 15.713 1.00 65.44 82 ALA A CA 1
ATOM 651 C C . ALA A 1 82 ? 1.087 19.801 14.781 1.00 65.44 82 ALA A C 1
ATOM 653 O O . ALA A 1 82 ? 1.454 20.433 13.792 1.00 65.44 82 ALA A O 1
ATOM 654 N N . GLY A 1 83 ? 1.663 18.649 15.133 1.00 66.56 83 GLY A N 1
ATOM 655 C CA . GLY A 1 83 ? 2.715 18.037 14.332 1.00 66.56 83 GLY A CA 1
ATOM 656 C C . GLY A 1 83 ? 2.252 17.862 12.883 1.00 66.56 83 GLY A C 1
ATOM 657 O O . GLY A 1 83 ? 1.104 17.497 12.632 1.00 66.56 83 GLY A O 1
ATOM 658 N N . ARG A 1 84 ? 3.134 18.185 11.932 1.00 69.00 84 ARG A N 1
ATOM 659 C CA . ARG A 1 84 ? 2.813 18.346 10.504 1.00 69.00 84 ARG A CA 1
ATOM 660 C C . ARG A 1 84 ? 2.186 17.061 9.932 1.00 69.00 84 ARG A C 1
ATOM 662 O O . ARG A 1 84 ? 2.864 16.037 9.857 1.00 69.00 84 ARG A O 1
ATOM 669 N N . ARG A 1 85 ? 0.903 17.131 9.543 1.00 73.19 85 ARG A N 1
ATOM 670 C CA . ARG A 1 85 ? 0.064 16.000 9.072 1.00 73.19 85 ARG A CA 1
ATOM 671 C C . ARG A 1 85 ? -0.049 15.885 7.549 1.00 73.19 85 ARG A C 1
ATOM 673 O O . ARG A 1 85 ? -0.924 15.192 7.046 1.00 73.19 85 ARG A O 1
ATOM 680 N N . GLU A 1 86 ? 0.774 16.619 6.816 1.00 79.94 86 GLU A N 1
ATOM 681 C CA . GLU A 1 86 ? 0.742 16.593 5.356 1.00 79.94 86 GLU A CA 1
ATOM 682 C C . GLU A 1 86 ? 1.129 15.221 4.792 1.00 79.94 86 GLU A C 1
ATOM 684 O O . GLU A 1 86 ? 1.893 14.466 5.405 1.00 79.94 86 GLU A O 1
ATOM 689 N N . SER A 1 87 ? 0.614 14.925 3.600 1.00 79.25 87 SER A N 1
ATOM 690 C CA . SER A 1 87 ? 0.998 13.724 2.866 1.00 79.25 87 SER A CA 1
ATOM 691 C C . SER A 1 87 ? 2.484 13.769 2.517 1.00 79.25 87 SER A C 1
ATOM 693 O O . SER A 1 87 ? 2.998 14.782 2.048 1.00 79.25 87 SER A O 1
ATOM 695 N N . TRP A 1 88 ? 3.166 12.653 2.752 1.00 78.69 88 TRP A N 1
ATOM 696 C CA . TRP A 1 88 ? 4.563 12.437 2.363 1.00 78.69 88 TRP A CA 1
ATOM 697 C C . TRP A 1 88 ? 4.690 11.596 1.092 1.00 78.69 88 TRP A C 1
ATOM 699 O O . TRP A 1 88 ? 5.802 11.325 0.645 1.00 78.69 88 TRP A O 1
ATOM 709 N N . ALA A 1 89 ? 3.560 11.178 0.514 1.00 83.44 89 ALA A N 1
ATOM 710 C CA . ALA A 1 89 ? 3.556 10.581 -0.807 1.00 83.44 89 ALA A CA 1
ATOM 711 C C . ALA A 1 89 ? 3.912 11.660 -1.831 1.00 83.44 89 ALA A C 1
ATOM 713 O O . ALA A 1 89 ? 3.299 12.729 -1.874 1.00 83.44 89 ALA A O 1
ATOM 714 N N . THR A 1 90 ? 4.917 11.376 -2.644 1.00 85.88 90 THR A N 1
ATOM 715 C CA . THR A 1 90 ? 5.317 12.245 -3.745 1.00 85.88 90 THR A CA 1
ATOM 716 C C . THR A 1 90 ? 4.497 11.919 -4.991 1.00 85.88 90 THR A C 1
ATOM 718 O O . THR A 1 90 ? 3.969 10.816 -5.141 1.00 85.88 90 THR A O 1
ATOM 721 N N . MET A 1 91 ? 4.432 12.848 -5.948 1.00 88.44 91 MET A N 1
ATOM 722 C CA . MET A 1 91 ? 3.865 12.533 -7.267 1.00 88.44 91 MET A CA 1
ATOM 723 C C . MET A 1 91 ? 4.656 11.448 -8.005 1.00 88.44 91 MET A C 1
ATOM 725 O O . MET A 1 91 ? 4.112 10.794 -8.889 1.00 88.44 91 MET A O 1
ATOM 729 N N . ASP A 1 92 ? 5.923 11.249 -7.643 1.00 83.94 92 ASP A N 1
ATOM 730 C CA . ASP A 1 92 ? 6.730 10.154 -8.165 1.00 83.94 92 ASP A CA 1
ATOM 731 C C . ASP A 1 92 ? 6.236 8.790 -7.667 1.00 83.94 92 ASP A C 1
ATOM 733 O O . ASP A 1 92 ? 6.099 7.864 -8.461 1.00 83.94 92 ASP A O 1
ATOM 737 N N . ASP A 1 93 ? 5.851 8.690 -6.388 1.00 83.62 93 ASP A N 1
ATOM 738 C CA . ASP A 1 93 ? 5.210 7.486 -5.846 1.00 83.62 93 ASP A CA 1
ATOM 739 C C . ASP A 1 93 ? 3.921 7.157 -6.611 1.00 83.62 93 ASP A C 1
ATOM 741 O O . ASP A 1 93 ? 3.716 6.013 -7.011 1.00 83.62 93 ASP A O 1
ATOM 745 N N . VAL A 1 94 ? 3.082 8.165 -6.875 1.00 85.12 94 VAL A N 1
ATOM 746 C CA . VAL A 1 94 ? 1.823 7.990 -7.620 1.00 85.12 94 VAL A CA 1
ATOM 747 C C . VAL A 1 94 ? 2.088 7.539 -9.055 1.00 85.12 94 VAL A C 1
ATOM 749 O O . VAL A 1 94 ? 1.492 6.563 -9.509 1.00 85.12 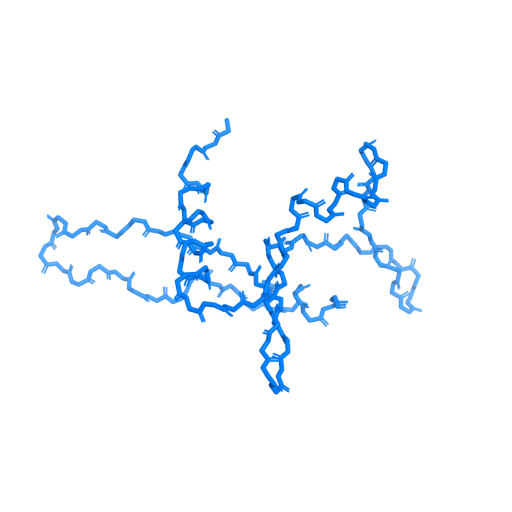94 VAL A O 1
ATOM 752 N N . ARG A 1 95 ? 3.005 8.208 -9.766 1.00 87.06 95 ARG A N 1
ATOM 753 C CA . ARG A 1 95 ? 3.363 7.830 -11.141 1.00 87.06 95 ARG A CA 1
ATOM 754 C C . ARG A 1 95 ? 3.956 6.431 -11.210 1.00 87.06 95 ARG A C 1
ATOM 756 O O . ARG A 1 95 ? 3.643 5.680 -12.125 1.00 87.06 95 ARG A O 1
ATOM 763 N N . SER A 1 96 ? 4.783 6.061 -10.239 1.00 82.56 96 SER A N 1
ATOM 764 C CA . SER A 1 96 ? 5.350 4.720 -10.192 1.00 82.56 96 SER A CA 1
ATOM 765 C C . SER A 1 96 ? 4.282 3.643 -9.999 1.00 82.56 96 SER A C 1
ATOM 767 O O . SER A 1 96 ? 4.460 2.546 -10.519 1.00 82.56 96 SER A O 1
ATOM 769 N N . LEU A 1 97 ? 3.206 3.930 -9.261 1.00 85.94 97 LEU A N 1
ATOM 770 C CA . LEU A 1 97 ? 2.078 3.008 -9.115 1.00 85.94 97 LEU A CA 1
ATOM 771 C C . LEU A 1 97 ? 1.220 2.944 -10.381 1.00 85.94 97 LEU A C 1
ATOM 773 O O . LEU A 1 97 ? 0.693 1.885 -10.675 1.00 85.94 97 LEU A O 1
ATOM 777 N N . SER A 1 98 ? 1.094 4.034 -11.144 1.00 84.62 98 SER A N 1
ATOM 778 C CA . SER A 1 98 ? 0.291 4.043 -12.379 1.00 84.62 98 SER A CA 1
ATOM 779 C C . SER A 1 98 ? 0.936 3.329 -13.571 1.00 84.62 98 SER A C 1
ATOM 781 O O . SER A 1 98 ? 0.291 3.182 -14.601 1.00 84.62 98 SER A O 1
ATOM 783 N N . ILE A 1 99 ? 2.220 2.972 -13.475 1.00 82.81 99 ILE A N 1
ATOM 784 C CA . ILE A 1 99 ? 2.933 2.219 -14.522 1.00 82.81 99 ILE A CA 1
ATOM 785 C C . ILE A 1 99 ? 2.685 0.704 -14.384 1.00 82.81 99 ILE A C 1
ATOM 787 O O . ILE A 1 99 ? 2.892 -0.030 -15.348 1.00 82.81 99 ILE A O 1
ATOM 791 N N . TRP A 1 100 ? 2.257 0.248 -13.203 1.00 79.06 100 TRP A N 1
ATOM 792 C CA . TRP A 1 100 ? 1.816 -1.126 -12.957 1.00 79.06 100 TRP A CA 1
ATOM 793 C C . TRP A 1 100 ? 0.421 -1.383 -13.520 1.00 79.06 100 TRP A C 1
ATOM 795 O O . TRP A 1 100 ? 0.223 -2.502 -14.040 1.00 79.06 100 TRP A O 1
#

Secondary structure (DSSP, 8-state):
--HHHHHHHHHHHHHHHHTT--EEEHHHHHHHHS-TT---EEE-TTS-EEEPPP-SEEEE-SS-EEEE---------TTSS---------HHHHHHHHT-